Protein AF-A0AAV4ATX6-F1 (afdb_monomer)

Solvent-accessible surface area (backbone atoms only — not comparable to full-atom values): 8445 Å² total; per-residue (Å²): 123,66,66,60,59,53,50,31,58,72,69,68,45,74,73,79,63,48,60,61,56,49,19,54,79,61,73,41,60,88,36,37,68,55,18,50,53,43,49,54,53,48,54,66,74,45,89,59,103,62,76,68,78,40,49,47,48,44,42,38,32,44,50,52,29,25,60,70,73,69,50,87,65,66,62,68,63,45,41,64,64,28,80,54,58,67,72,60,50,53,51,50,34,60,59,54,47,54,54,57,61,53,64,82,47,80,87,77,75,98,78,79,81,73,79,79,58,64,72,58,60,57,54,55,54,57,60,57,57,69,77,73,70,88,82,87,80,135

Organism: NCBI:txid259542

Nearest PDB structures (foldseek):
  3m03-assembly1_A  TM=9.216E-01  e=5.267E-05  Homo sapiens
  4bbr-assembly1_M  TM=6.881E-01  e=3.389E-01  Saccharomyces cerevisiae
  7o4i-assembly1_M  TM=5.756E-01  e=4.198E-01  Saccharomyces cerevisiae S288C
  7o72-assembly1_M  TM=4.849E-01  e=2.737E-01  Saccharomyces cerevisiae S288C
  7zsa-assembly1_M  TM=5.620E-01  e=5.199E-01  Saccharomyces cerevisiae

Sequence (138 aa):
MESLKVISALLGVEDCTSLRELAVQFGCPKVVPHAADILQRYTRDQCCDIDFGSAMFLCAALFVAAKREKVKIDFTKLKERSGVKKMTFDRLIDELQKYVLHAATSEKKNSFSARKRKGLMETIDAQIQEATGILDNQ

Structure (mmCIF, N/CA/C/O backbone):
data_AF-A0AAV4ATX6-F1
#
_entry.id   AF-A0AAV4ATX6-F1
#
loop_
_atom_site.group_PDB
_atom_site.id
_atom_site.type_symbol
_atom_site.label_atom_id
_atom_site.label_alt_id
_atom_site.label_comp_id
_atom_site.label_asym_id
_atom_site.label_entity_id
_atom_site.label_seq_id
_atom_site.pdbx_PDB_ins_code
_atom_site.Cartn_x
_atom_site.Cartn_y
_atom_site.Cartn_z
_atom_site.occupancy
_atom_site.B_iso_or_equiv
_atom_site.auth_seq_id
_atom_site.auth_comp_id
_atom_site.auth_asym_id
_atom_site.auth_atom_id
_atom_site.pdbx_PDB_model_num
ATOM 1 N N . MET A 1 1 ? 1.400 -23.265 18.252 1.00 54.84 1 MET A N 1
ATOM 2 C CA . MET A 1 1 ? 1.364 -22.454 17.011 1.00 54.84 1 MET A CA 1
ATOM 3 C C . MET A 1 1 ? 1.908 -21.035 17.199 1.00 54.84 1 MET A C 1
ATOM 5 O O . MET A 1 1 ? 2.307 -20.444 16.208 1.00 54.84 1 MET A O 1
ATOM 9 N N . GLU A 1 2 ? 1.996 -20.491 18.420 1.00 62.72 2 GLU A N 1
ATOM 10 C CA . GLU A 1 2 ? 2.609 -19.166 18.660 1.00 62.72 2 GLU A CA 1
ATOM 11 C C . GLU A 1 2 ? 4.133 -19.135 18.474 1.00 62.72 2 GLU A C 1
ATOM 13 O O . GLU A 1 2 ? 4.676 -18.120 18.053 1.00 62.72 2 GLU A O 1
ATOM 18 N N . SER A 1 3 ? 4.824 -20.255 18.703 1.00 71.31 3 SER A N 1
ATOM 19 C CA . SER A 1 3 ? 6.283 -20.346 18.572 1.00 71.31 3 SER A CA 1
ATOM 20 C C . SER A 1 3 ? 6.796 -20.000 17.172 1.00 71.31 3 SER A C 1
ATOM 22 O O . SER A 1 3 ? 7.821 -19.341 17.053 1.00 71.31 3 SER A O 1
ATOM 24 N N . LEU A 1 4 ? 6.073 -20.375 16.112 1.00 70.31 4 LEU A N 1
ATOM 25 C CA . LEU A 1 4 ? 6.476 -20.066 14.736 1.00 70.31 4 LEU A CA 1
ATOM 26 C C . LEU A 1 4 ? 6.402 -18.567 14.427 1.00 70.31 4 LEU A C 1
ATOM 28 O O . LEU A 1 4 ? 7.297 -18.061 13.763 1.00 70.31 4 LEU A O 1
ATOM 32 N N . LYS A 1 5 ? 5.399 -17.858 14.966 1.00 66.06 5 LYS A N 1
ATOM 33 C CA . LYS A 1 5 ? 5.268 -16.398 14.817 1.00 66.06 5 LYS A CA 1
ATOM 34 C C . LYS A 1 5 ? 6.370 -15.640 15.555 1.00 66.06 5 LYS A C 1
ATOM 36 O O . LYS A 1 5 ? 6.850 -14.614 15.092 1.00 66.06 5 LYS A O 1
ATOM 41 N N . VAL A 1 6 ? 6.781 -16.143 16.720 1.00 75.19 6 VAL A N 1
ATOM 42 C CA . VAL A 1 6 ? 7.906 -15.560 17.469 1.00 75.19 6 VAL A CA 1
ATOM 43 C C . VAL A 1 6 ? 9.217 -15.769 16.708 1.00 75.19 6 VAL A C 1
ATOM 45 O O . VAL A 1 6 ? 10.034 -14.856 16.636 1.00 75.19 6 VAL A O 1
ATOM 48 N N . ILE A 1 7 ? 9.406 -16.945 16.102 1.00 75.88 7 ILE A N 1
ATOM 49 C CA . ILE A 1 7 ? 10.602 -17.269 15.314 1.00 75.88 7 ILE A CA 1
ATOM 50 C C . ILE A 1 7 ? 10.652 -16.455 14.012 1.00 75.88 7 ILE A C 1
ATOM 52 O O . ILE A 1 7 ? 11.714 -15.933 13.684 1.00 75.88 7 ILE A O 1
ATOM 56 N N . SER A 1 8 ? 9.538 -16.288 13.291 1.00 65.75 8 SER A N 1
ATOM 57 C CA . SER A 1 8 ? 9.496 -15.457 12.077 1.00 65.75 8 SER A CA 1
ATOM 58 C C . SER A 1 8 ? 9.770 -13.984 12.380 1.00 65.75 8 SER A C 1
ATOM 60 O O . SER A 1 8 ? 10.607 -13.372 11.716 1.00 65.75 8 SER A O 1
ATOM 62 N N . ALA A 1 9 ? 9.174 -13.450 13.453 1.00 62.91 9 ALA A N 1
ATOM 63 C CA . ALA A 1 9 ? 9.453 -12.099 13.933 1.00 62.91 9 ALA A CA 1
ATOM 64 C C . ALA A 1 9 ? 10.928 -11.909 14.329 1.00 62.91 9 ALA A C 1
ATOM 66 O O . ALA A 1 9 ? 11.524 -10.887 13.993 1.00 62.91 9 ALA A O 1
ATOM 67 N N . LEU A 1 10 ? 11.538 -12.894 15.001 1.00 72.62 10 LEU A N 1
ATOM 68 C CA . LEU A 1 10 ? 12.955 -12.855 15.380 1.00 72.62 10 LEU A CA 1
ATOM 69 C C . LEU A 1 10 ? 13.886 -12.901 14.159 1.00 72.62 10 LEU A C 1
ATOM 71 O O . LEU A 1 10 ? 14.936 -12.264 14.157 1.00 72.62 10 LEU A O 1
ATOM 75 N N . LEU A 1 11 ? 13.493 -13.640 13.122 1.00 72.12 11 LEU A N 1
ATOM 76 C CA . LEU A 1 11 ? 14.238 -13.766 11.869 1.00 72.12 11 LEU A CA 1
ATOM 77 C C . LEU A 1 11 ? 14.016 -12.584 10.911 1.00 72.12 11 LEU A C 1
ATOM 79 O O . LEU A 1 11 ? 14.599 -12.572 9.829 1.00 72.12 11 LEU A O 1
ATOM 83 N N . GLY A 1 12 ? 13.180 -11.603 11.273 1.00 59.41 12 GLY A N 1
ATOM 84 C CA . GLY A 1 12 ? 12.818 -10.491 10.388 1.00 59.41 12 GLY A CA 1
ATOM 85 C C . GLY A 1 12 ? 12.054 -10.940 9.138 1.00 59.41 12 GLY A C 1
ATOM 86 O O . GLY A 1 12 ? 11.937 -10.178 8.180 1.00 59.41 12 GLY A O 1
ATOM 87 N N . VAL A 1 13 ? 11.541 -12.174 9.139 1.00 61.00 13 VAL A N 1
ATOM 88 C CA . VAL A 1 13 ? 10.625 -12.667 8.117 1.00 61.00 13 VAL A CA 1
ATOM 89 C C . VAL A 1 13 ? 9.287 -12.045 8.468 1.00 61.00 13 VAL A C 1
ATOM 91 O O . VAL A 1 13 ? 8.581 -12.529 9.351 1.00 61.00 13 VAL A O 1
ATOM 94 N N . GLU A 1 14 ? 8.976 -10.910 7.844 1.00 60.91 14 GLU A N 1
ATOM 95 C CA . GLU A 1 14 ? 7.644 -10.328 7.931 1.00 60.91 14 GLU A CA 1
ATOM 96 C C . GLU A 1 14 ? 6.660 -11.414 7.492 1.00 60.91 14 GLU A C 1
ATOM 98 O O . GLU A 1 14 ? 6.611 -11.754 6.310 1.00 60.91 14 GLU A O 1
ATOM 103 N N . ASP A 1 15 ? 5.929 -12.008 8.449 1.00 59.72 15 ASP A N 1
ATOM 104 C CA . ASP A 1 15 ? 4.830 -12.925 8.154 1.00 59.72 15 ASP A CA 1
ATOM 105 C C . ASP A 1 15 ? 4.029 -12.273 7.029 1.00 59.72 15 ASP A C 1
ATOM 107 O O . ASP A 1 15 ? 3.585 -11.132 7.204 1.00 59.72 15 ASP A O 1
ATOM 111 N N . CYS A 1 16 ? 3.911 -12.943 5.877 1.00 54.81 16 CYS A N 1
ATOM 112 C CA . CYS A 1 16 ? 3.177 -12.447 4.718 1.00 54.81 16 CYS A CA 1
ATOM 113 C C . CYS A 1 16 ? 1.698 -12.316 5.099 1.00 54.81 16 CYS A C 1
ATOM 115 O O . CYS A 1 16 ? 0.872 -13.175 4.804 1.00 54.81 16 CYS A O 1
ATOM 117 N N . THR A 1 17 ? 1.374 -11.262 5.842 1.00 66.25 17 THR A N 1
ATOM 118 C CA . THR A 1 17 ? 0.045 -11.012 6.362 1.00 66.25 17 THR A CA 1
ATOM 119 C C . THR A 1 17 ? -0.810 -10.634 5.183 1.00 66.25 17 THR A C 1
ATOM 121 O O . THR A 1 17 ? -0.550 -9.638 4.507 1.00 66.25 17 THR A O 1
ATOM 124 N N . SER A 1 18 ? -1.829 -11.444 4.936 1.00 77.19 18 SER A N 1
ATOM 125 C CA . SER A 1 18 ? -2.777 -11.194 3.863 1.00 77.19 18 SER A CA 1
ATOM 126 C C . SER A 1 18 ? -3.396 -9.801 4.025 1.00 77.19 18 SER A C 1
ATOM 128 O O . SER A 1 18 ? -3.563 -9.293 5.139 1.00 77.19 18 SER A O 1
ATOM 130 N N . LEU A 1 19 ? -3.796 -9.176 2.914 1.00 82.88 19 LEU A N 1
ATOM 131 C CA . LEU A 1 19 ? -4.454 -7.860 2.916 1.00 82.88 19 LEU A CA 1
ATOM 132 C C . LEU A 1 19 ? -5.620 -7.786 3.925 1.00 82.88 19 LEU A C 1
ATOM 134 O O . LEU A 1 19 ? -5.858 -6.752 4.548 1.00 82.88 19 LEU A O 1
ATOM 138 N N . ARG A 1 20 ? -6.320 -8.912 4.119 1.00 84.25 20 ARG A N 1
ATOM 139 C CA . ARG A 1 20 ? -7.400 -9.075 5.096 1.00 84.25 20 ARG A CA 1
ATOM 140 C C . ARG A 1 20 ? -6.898 -9.027 6.540 1.00 84.25 20 ARG A C 1
ATOM 142 O O . ARG A 1 20 ? -7.506 -8.341 7.353 1.00 84.25 20 ARG A O 1
ATOM 149 N N . GLU A 1 21 ? -5.818 -9.727 6.869 1.00 82.69 21 GLU A N 1
ATOM 150 C CA . GLU A 1 21 ? -5.246 -9.725 8.223 1.00 82.69 21 GLU A CA 1
ATOM 151 C C . GLU A 1 21 ? -4.673 -8.361 8.602 1.00 82.69 21 GLU A C 1
ATOM 153 O O . GLU A 1 21 ? -4.878 -7.909 9.728 1.00 82.69 21 GLU A O 1
ATOM 158 N N . LEU A 1 22 ? -4.012 -7.678 7.662 1.00 80.56 22 LEU A N 1
ATOM 159 C CA . LEU A 1 22 ? -3.584 -6.287 7.840 1.00 80.56 22 LEU A CA 1
ATOM 160 C C . LEU A 1 22 ? -4.796 -5.397 8.119 1.00 80.56 22 LEU A C 1
ATOM 162 O O . LEU A 1 22 ? -4.833 -4.676 9.113 1.00 80.56 22 LEU A O 1
ATOM 166 N N . ALA A 1 23 ? -5.839 -5.495 7.301 1.00 83.69 23 ALA A N 1
ATOM 167 C CA . ALA A 1 23 ? -7.039 -4.701 7.504 1.00 83.69 23 ALA A CA 1
ATOM 168 C C . ALA A 1 23 ? -7.731 -4.972 8.849 1.00 83.69 23 ALA A C 1
ATOM 170 O O . ALA A 1 23 ? -8.257 -4.037 9.441 1.00 83.69 23 ALA A O 1
ATOM 171 N N . VAL A 1 24 ? -7.710 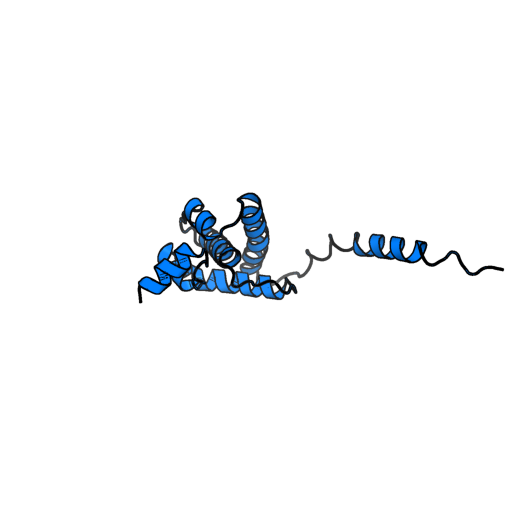-6.201 9.368 1.00 84.81 24 VAL A N 1
ATOM 172 C CA . VAL A 1 24 ? -8.225 -6.504 10.715 1.00 84.81 24 VAL A CA 1
ATOM 173 C C . VAL A 1 24 ? -7.354 -5.860 11.799 1.00 84.81 24 VAL A C 1
ATOM 175 O O . VAL A 1 24 ? -7.899 -5.215 12.691 1.00 84.81 24 VAL A O 1
ATOM 178 N N . GLN A 1 25 ? -6.023 -5.949 11.694 1.00 81.69 25 GLN A N 1
ATOM 179 C CA . GLN A 1 25 ? -5.088 -5.321 12.644 1.00 81.69 25 GLN A CA 1
ATOM 180 C C . GLN A 1 25 ? -5.226 -3.793 12.692 1.00 81.69 25 GLN A C 1
ATOM 182 O O . GLN A 1 25 ? -5.124 -3.194 13.760 1.00 81.69 25 GLN A O 1
ATOM 187 N N . PHE A 1 26 ? -5.497 -3.166 11.546 1.00 80.50 26 PHE A N 1
ATOM 188 C CA . PHE A 1 26 ? -5.701 -1.720 11.432 1.00 80.50 26 PHE A CA 1
ATOM 189 C C . PHE A 1 26 ? -7.174 -1.291 11.578 1.00 80.50 26 PHE A C 1
ATOM 191 O O . PHE A 1 26 ? -7.480 -0.110 11.428 1.00 80.50 26 PHE A O 1
ATOM 198 N N . GLY A 1 27 ? -8.106 -2.213 11.851 1.00 79.75 27 GLY A N 1
ATOM 199 C CA . GLY A 1 27 ? -9.530 -1.897 12.044 1.00 79.75 27 GLY A CA 1
ATOM 200 C C . GLY A 1 27 ? -10.278 -1.446 10.779 1.00 79.75 27 GLY A C 1
ATOM 201 O O . GLY A 1 27 ? -11.320 -0.800 10.870 1.00 79.75 27 GLY A O 1
ATOM 202 N N . CYS A 1 28 ? -9.770 -1.782 9.591 1.00 82.25 28 CYS A N 1
ATOM 203 C CA . CYS A 1 28 ? -10.252 -1.332 8.282 1.00 82.25 28 CYS A CA 1
ATOM 204 C C . CYS A 1 28 ? -10.702 -2.470 7.329 1.00 82.25 28 CYS A C 1
ATOM 206 O O . CYS A 1 28 ? -10.386 -2.416 6.137 1.00 82.25 28 CYS A O 1
ATOM 208 N N . PRO A 1 29 ? -11.460 -3.501 7.761 1.00 82.94 29 PRO A N 1
ATOM 209 C CA . PRO A 1 29 ? -11.790 -4.650 6.904 1.00 82.94 29 PRO A CA 1
ATOM 210 C C . PRO A 1 29 ? -12.668 -4.286 5.696 1.00 82.94 29 PRO A C 1
ATOM 212 O O . PRO A 1 29 ? -12.612 -4.953 4.666 1.00 82.94 29 PRO A O 1
ATOM 215 N N . LYS A 1 30 ? -13.448 -3.201 5.793 1.00 82.25 30 LYS A N 1
ATOM 216 C CA . LYS A 1 30 ? -14.323 -2.706 4.715 1.00 82.25 30 LYS A CA 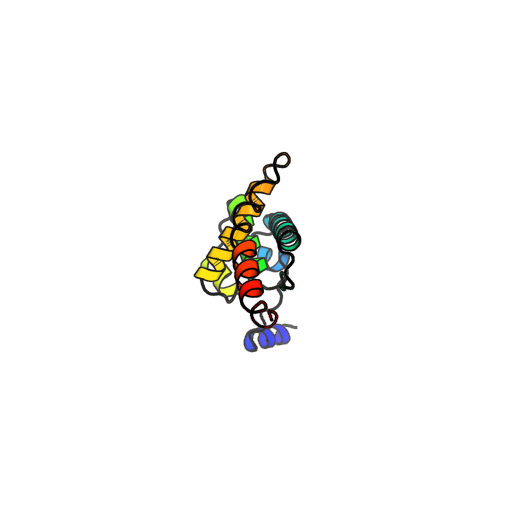1
ATOM 217 C C . LYS A 1 30 ? -13.551 -2.250 3.475 1.00 82.25 30 LYS A C 1
ATOM 219 O O . LYS A 1 30 ? -14.103 -2.217 2.385 1.00 82.25 30 LYS A O 1
ATOM 224 N N . VAL A 1 31 ? -12.274 -1.916 3.647 1.00 85.56 31 VAL A N 1
ATOM 225 C CA . VAL A 1 31 ? -11.448 -1.271 2.624 1.00 85.56 31 VAL A CA 1
ATOM 226 C C . VAL A 1 31 ? -10.605 -2.279 1.824 1.00 85.56 31 VAL A C 1
ATOM 228 O O . VAL A 1 31 ? -10.049 -1.946 0.780 1.00 85.56 31 VAL A O 1
ATOM 231 N N . VAL A 1 32 ? -10.560 -3.538 2.274 1.00 86.62 32 VAL A N 1
ATOM 232 C CA . VAL A 1 32 ? -9.876 -4.666 1.616 1.00 86.62 32 VAL A CA 1
ATOM 233 C C . VAL A 1 32 ? -10.238 -4.827 0.133 1.00 86.62 32 VAL A C 1
ATOM 235 O O . VAL A 1 32 ? -9.309 -4.916 -0.668 1.00 86.62 32 VAL A O 1
ATOM 238 N N . PRO A 1 33 ? -11.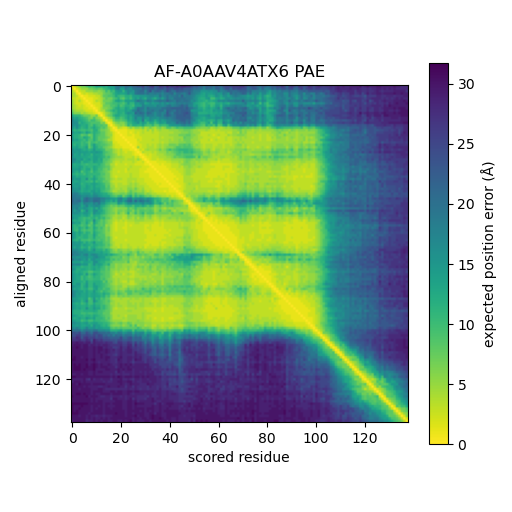525 -4.853 -0.284 1.00 84.94 33 PRO A N 1
ATOM 239 C CA . PRO A 1 33 ? -11.861 -5.029 -1.699 1.00 84.94 33 PRO A CA 1
ATOM 240 C C . PRO A 1 33 ? -11.352 -3.872 -2.568 1.00 84.94 33 PRO A C 1
ATOM 242 O O . PRO A 1 33 ? -10.896 -4.098 -3.685 1.00 84.94 33 PRO A O 1
ATOM 245 N N . HIS A 1 34 ? -11.358 -2.644 -2.042 1.00 85.75 34 HIS A N 1
ATOM 246 C CA . HIS A 1 34 ? -10.820 -1.483 -2.749 1.00 85.75 34 HIS A CA 1
ATOM 247 C C . HIS A 1 34 ? -9.299 -1.550 -2.872 1.00 85.75 34 HIS A C 1
ATOM 249 O O . HIS A 1 34 ? -8.762 -1.305 -3.946 1.00 85.75 34 HIS A O 1
ATOM 255 N N . ALA A 1 35 ? -8.599 -1.931 -1.804 1.00 87.62 35 ALA A N 1
ATOM 256 C CA . ALA A 1 35 ? -7.152 -2.115 -1.848 1.00 87.62 35 ALA A CA 1
ATOM 257 C C . ALA A 1 35 ? -6.732 -3.231 -2.828 1.00 87.62 35 ALA A C 1
ATOM 259 O O . ALA A 1 35 ? -5.746 -3.064 -3.546 1.00 87.62 35 ALA A O 1
ATOM 260 N N . ALA A 1 36 ? -7.502 -4.321 -2.920 1.00 87.38 36 ALA A N 1
ATOM 261 C CA . ALA A 1 36 ? -7.258 -5.404 -3.874 1.00 87.38 36 ALA A CA 1
ATOM 262 C C . ALA A 1 36 ? -7.437 -4.958 -5.337 1.00 87.38 36 ALA A C 1
ATOM 264 O O . ALA A 1 36 ? -6.581 -5.259 -6.166 1.00 87.38 36 ALA A O 1
ATOM 265 N N . ASP A 1 37 ? -8.493 -4.196 -5.650 1.00 87.75 37 ASP A N 1
ATOM 266 C CA . ASP A 1 37 ? -8.712 -3.642 -6.999 1.00 87.75 37 ASP A CA 1
ATOM 267 C C . ASP A 1 37 ? -7.572 -2.694 -7.417 1.00 87.75 37 ASP A C 1
ATOM 269 O O . ASP A 1 37 ? -7.079 -2.770 -8.544 1.00 87.75 37 ASP A O 1
ATOM 273 N N . ILE A 1 38 ? -7.089 -1.851 -6.498 1.00 87.12 38 ILE A N 1
ATOM 274 C CA . ILE A 1 38 ? -5.962 -0.941 -6.759 1.00 87.12 38 ILE A CA 1
ATOM 275 C C . ILE A 1 38 ? -4.689 -1.732 -7.077 1.00 87.12 38 ILE A C 1
ATOM 277 O O . ILE A 1 38 ? -4.020 -1.426 -8.065 1.00 87.12 38 ILE A O 1
ATOM 281 N N . LEU A 1 39 ? -4.364 -2.748 -6.270 1.00 86.06 39 LEU A N 1
ATOM 282 C CA . LEU A 1 39 ? -3.197 -3.604 -6.500 1.00 86.06 39 LEU A CA 1
ATOM 283 C C . LEU A 1 39 ? -3.310 -4.368 -7.814 1.00 86.06 39 LEU A C 1
ATOM 285 O O . LEU A 1 39 ? -2.359 -4.385 -8.582 1.00 86.06 39 LEU A O 1
ATOM 289 N N . GLN A 1 40 ? -4.479 -4.926 -8.124 1.00 85.56 40 GLN A N 1
ATOM 290 C CA . GLN A 1 40 ? -4.695 -5.651 -9.374 1.00 85.56 40 GLN A CA 1
ATOM 291 C C . GLN A 1 40 ? -4.462 -4.757 -10.600 1.00 85.56 40 GLN A C 1
ATOM 293 O O . GLN A 1 40 ? -3.817 -5.175 -11.563 1.00 85.56 40 GLN A O 1
ATOM 298 N N . ARG A 1 41 ? -4.959 -3.513 -10.577 1.00 84.88 41 ARG A N 1
ATOM 299 C CA . ARG A 1 41 ? -4.709 -2.539 -11.654 1.00 84.88 41 ARG A CA 1
ATOM 300 C C . ARG A 1 41 ? -3.240 -2.149 -11.727 1.00 84.88 41 ARG A C 1
ATOM 302 O O . ARG A 1 41 ? -2.703 -2.052 -12.824 1.00 84.88 41 ARG A O 1
ATOM 309 N N . TYR A 1 42 ? -2.604 -1.958 -10.575 1.00 85.00 42 TYR A N 1
ATOM 310 C CA . TYR A 1 42 ? -1.188 -1.633 -10.495 1.00 85.00 42 TYR A CA 1
ATOM 311 C C . TYR A 1 42 ? -0.318 -2.752 -11.076 1.00 85.00 42 TYR A C 1
ATOM 313 O O . TYR A 1 42 ? 0.514 -2.469 -11.925 1.00 85.00 42 TYR A O 1
ATOM 321 N N . THR A 1 43 ? -0.556 -4.013 -10.707 1.00 83.00 43 THR A N 1
ATOM 322 C CA . THR A 1 43 ? 0.146 -5.191 -11.245 1.00 83.00 43 THR A CA 1
ATOM 323 C C . THR A 1 43 ? -0.102 -5.386 -12.739 1.00 83.00 43 THR A C 1
ATOM 325 O O . THR A 1 43 ? 0.788 -5.821 -13.459 1.00 83.00 43 THR A O 1
ATOM 328 N N . ARG A 1 44 ? -1.295 -5.047 -13.240 1.00 81.31 44 ARG A N 1
ATOM 329 C CA . ARG A 1 44 ? -1.586 -5.123 -14.678 1.00 81.31 44 ARG A CA 1
ATOM 330 C C . ARG A 1 44 ? -0.829 -4.065 -15.485 1.00 81.31 44 ARG A C 1
ATOM 332 O O . ARG A 1 44 ? -0.376 -4.358 -16.587 1.00 81.31 44 ARG A O 1
ATOM 339 N N . ASP A 1 45 ? -0.719 -2.848 -14.960 1.00 80.06 45 ASP A N 1
ATOM 340 C CA . ASP A 1 45 ? -0.045 -1.740 -15.645 1.00 80.06 45 ASP A CA 1
ATOM 341 C C . ASP A 1 45 ? 1.485 -1.787 -15.454 1.00 80.06 45 ASP A C 1
ATOM 343 O O . ASP A 1 45 ? 2.242 -1.377 -16.338 1.00 80.06 45 ASP A O 1
ATOM 347 N N . GLN A 1 46 ? 1.953 -2.316 -14.321 1.00 74.50 46 GLN A N 1
ATOM 348 C CA . GLN A 1 46 ? 3.359 -2.589 -14.031 1.00 74.50 46 GLN A CA 1
ATOM 349 C C . GLN A 1 46 ? 3.709 -3.997 -14.513 1.00 74.50 46 GLN A C 1
ATOM 351 O O . GLN A 1 46 ? 3.638 -4.964 -13.762 1.00 74.50 46 GLN A O 1
ATOM 356 N N . CYS A 1 47 ? 4.126 -4.109 -15.772 1.00 59.44 47 CYS A N 1
ATOM 357 C CA . CYS A 1 47 ? 4.644 -5.351 -16.346 1.00 59.44 47 CYS A CA 1
ATOM 358 C C . CYS A 1 47 ? 6.080 -5.628 -15.846 1.00 59.44 47 CYS A C 1
ATOM 360 O O . CYS A 1 47 ? 7.025 -5.677 -16.631 1.00 59.44 47 CYS A O 1
ATOM 362 N N . CYS A 1 48 ? 6.250 -5.717 -14.527 1.00 65.81 48 CYS A N 1
ATOM 363 C CA . CYS A 1 48 ? 7.526 -5.895 -13.843 1.00 65.81 48 CYS A CA 1
ATOM 364 C C . CYS A 1 48 ? 7.474 -7.184 -13.018 1.00 65.81 48 CYS A C 1
ATOM 366 O O . CYS A 1 48 ? 6.476 -7.435 -12.345 1.00 65.81 48 CYS A O 1
ATOM 368 N N . ASP A 1 49 ? 8.559 -7.959 -13.030 1.00 66.62 49 ASP A N 1
ATOM 369 C CA . ASP A 1 49 ? 8.723 -9.181 -12.229 1.00 66.62 49 ASP A CA 1
ATOM 370 C C . ASP A 1 49 ? 9.046 -8.818 -10.765 1.00 66.62 49 ASP A C 1
ATOM 372 O O . ASP A 1 49 ? 10.145 -9.026 -10.254 1.00 66.62 49 ASP A O 1
ATOM 376 N N . ILE A 1 50 ? 8.114 -8.107 -10.129 1.00 76.94 50 ILE A N 1
ATOM 377 C CA . ILE A 1 50 ? 8.205 -7.643 -8.745 1.00 76.94 50 ILE A CA 1
ATOM 378 C C . ILE A 1 50 ? 7.155 -8.391 -7.935 1.00 76.94 50 ILE A C 1
ATOM 380 O O . ILE A 1 50 ? 6.004 -8.515 -8.351 1.00 76.94 50 ILE A O 1
ATOM 384 N N . ASP A 1 51 ? 7.532 -8.835 -6.738 1.00 76.12 51 ASP A N 1
ATOM 385 C CA . ASP A 1 51 ? 6.587 -9.442 -5.812 1.00 76.12 51 ASP A CA 1
ATOM 386 C C . ASP A 1 51 ? 5.671 -8.378 -5.176 1.00 76.12 51 ASP A C 1
ATOM 388 O O . ASP A 1 51 ? 6.001 -7.728 -4.177 1.00 76.12 51 ASP A O 1
ATOM 392 N N . PHE A 1 52 ? 4.486 -8.203 -5.769 1.00 75.88 52 PHE A N 1
ATOM 393 C CA . PHE A 1 52 ? 3.421 -7.335 -5.254 1.00 75.88 52 PHE A CA 1
ATOM 394 C C . PHE A 1 52 ? 2.749 -7.886 -3.982 1.00 75.88 52 PHE A C 1
ATOM 396 O O . PHE A 1 52 ? 1.920 -7.196 -3.384 1.00 75.88 52 PHE A O 1
ATOM 403 N N . GLY A 1 53 ? 3.090 -9.108 -3.557 1.00 71.12 53 GLY A N 1
ATOM 404 C CA . GLY A 1 53 ? 2.655 -9.715 -2.298 1.00 71.12 53 GLY A CA 1
ATOM 405 C C . GLY A 1 53 ? 3.440 -9.238 -1.074 1.00 71.12 53 GLY A C 1
ATOM 406 O O . GLY A 1 53 ? 3.043 -9.533 0.053 1.00 71.12 53 GLY A O 1
ATOM 407 N N . SER A 1 54 ? 4.520 -8.473 -1.267 1.00 82.12 54 SER A N 1
ATOM 408 C CA . SER A 1 54 ? 5.307 -7.919 -0.164 1.00 82.12 54 SER A CA 1
ATOM 409 C C . SER A 1 54 ? 4.491 -6.950 0.707 1.00 82.12 54 SER A C 1
ATOM 411 O O . SER A 1 54 ? 3.655 -6.177 0.217 1.00 82.12 54 SER A O 1
ATOM 413 N N . ALA A 1 55 ? 4.779 -6.941 2.014 1.00 81.50 55 ALA A N 1
ATOM 414 C CA . ALA A 1 55 ? 4.129 -6.083 3.005 1.00 81.50 55 ALA A CA 1
ATOM 415 C C . ALA A 1 55 ? 4.156 -4.595 2.611 1.00 81.50 55 ALA A C 1
ATOM 417 O O . ALA A 1 55 ? 3.213 -3.861 2.911 1.00 81.50 55 ALA A O 1
ATOM 418 N N . MET A 1 56 ? 5.168 -4.154 1.854 1.00 85.06 56 MET A N 1
ATOM 419 C CA . MET A 1 56 ? 5.246 -2.784 1.340 1.00 85.06 56 MET A CA 1
ATOM 420 C C . MET A 1 56 ? 4.059 -2.400 0.441 1.00 85.06 56 MET A C 1
ATOM 422 O O . MET A 1 56 ? 3.487 -1.319 0.609 1.00 85.06 56 MET A O 1
ATOM 426 N N . PHE A 1 57 ? 3.656 -3.281 -0.480 1.00 87.19 57 PHE A N 1
ATOM 427 C CA . PHE A 1 57 ? 2.577 -3.023 -1.436 1.00 87.19 57 PHE A CA 1
ATOM 428 C C . PHE A 1 57 ? 1.217 -3.140 -0.759 1.00 87.19 57 PHE A C 1
ATOM 430 O O . PHE A 1 57 ? 0.347 -2.291 -0.965 1.00 87.19 57 PHE A O 1
ATOM 437 N N . LEU A 1 58 ? 1.062 -4.138 0.111 1.00 87.56 58 LEU A N 1
ATOM 438 C CA . LEU A 1 58 ? -0.157 -4.356 0.883 1.00 87.56 58 LEU A CA 1
ATOM 439 C C . LEU A 1 58 ? -0.456 -3.174 1.815 1.00 87.56 58 LEU A C 1
ATOM 441 O O . LEU A 1 58 ? -1.571 -2.646 1.802 1.00 87.56 58 LEU A O 1
ATOM 445 N N . CYS A 1 59 ? 0.542 -2.707 2.572 1.00 88.12 59 CYS A N 1
ATOM 446 C CA . CYS A 1 59 ? 0.418 -1.543 3.448 1.00 88.12 59 CYS A CA 1
ATOM 447 C C . CYS A 1 59 ? 0.085 -0.273 2.653 1.00 88.12 59 CYS A C 1
ATOM 449 O O . CYS A 1 59 ? -0.860 0.440 2.998 1.00 88.12 59 CYS A O 1
ATOM 451 N N . ALA A 1 60 ? 0.811 0.000 1.564 1.00 89.50 60 ALA A N 1
ATOM 452 C CA . ALA A 1 60 ? 0.573 1.190 0.750 1.00 89.50 60 ALA A CA 1
ATOM 453 C C . ALA A 1 60 ? -0.831 1.188 0.123 1.00 89.50 60 ALA A C 1
ATOM 455 O O . ALA A 1 60 ? -1.550 2.184 0.223 1.00 89.50 60 ALA A O 1
ATOM 456 N N . ALA A 1 61 ? -1.266 0.066 -0.454 1.00 89.06 61 ALA A N 1
ATOM 457 C CA . ALA A 1 61 ? -2.598 -0.060 -1.038 1.00 89.06 61 ALA A CA 1
ATOM 458 C C . ALA A 1 61 ? -3.709 0.119 0.002 1.00 89.06 61 ALA A C 1
ATOM 460 O O . ALA A 1 61 ? -4.679 0.837 -0.252 1.00 89.06 61 ALA A O 1
ATOM 461 N N . LEU A 1 62 ? -3.546 -0.469 1.192 1.00 88.00 62 LEU A N 1
ATOM 462 C CA . LEU A 1 62 ? -4.494 -0.310 2.293 1.00 88.00 62 LEU A CA 1
ATOM 463 C C . LEU A 1 62 ? -4.593 1.154 2.739 1.00 88.00 62 LEU A C 1
ATOM 465 O O . LEU A 1 62 ? -5.696 1.654 2.947 1.00 88.00 62 LEU A O 1
ATOM 469 N N . PHE A 1 63 ? -3.466 1.865 2.824 1.00 88.44 63 PHE A N 1
ATOM 470 C CA . PHE A 1 63 ? -3.450 3.288 3.160 1.00 88.44 63 PHE A CA 1
ATOM 471 C C . PHE A 1 63 ? -4.178 4.142 2.124 1.00 88.44 63 PHE A C 1
ATOM 473 O O . PHE A 1 63 ? -5.013 4.977 2.478 1.00 88.44 63 PHE A O 1
ATOM 480 N N . VAL A 1 64 ? -3.891 3.928 0.838 1.00 88.88 64 VAL A N 1
ATOM 481 C CA . VAL A 1 64 ? -4.517 4.710 -0.236 1.00 88.88 64 VAL A CA 1
ATOM 482 C C . VAL A 1 64 ? -6.025 4.446 -0.284 1.00 88.88 64 VAL A C 1
ATOM 484 O O . VAL A 1 64 ? -6.818 5.379 -0.447 1.00 88.88 64 VAL A O 1
ATOM 487 N N . ALA A 1 65 ? -6.438 3.196 -0.087 1.00 88.62 65 ALA A N 1
ATOM 488 C CA . ALA A 1 65 ? -7.844 2.834 -0.023 1.00 88.62 65 ALA A CA 1
ATOM 489 C C . ALA A 1 65 ? -8.521 3.426 1.230 1.00 88.62 65 ALA A C 1
ATOM 491 O O . ALA A 1 65 ? -9.623 3.963 1.146 1.00 88.62 65 ALA A O 1
ATOM 492 N N . ALA A 1 66 ? -7.857 3.428 2.387 1.00 86.38 66 ALA A N 1
ATOM 493 C CA . ALA A 1 66 ? -8.414 4.002 3.614 1.00 86.38 66 ALA A CA 1
ATOM 494 C C . ALA A 1 66 ? -8.576 5.521 3.529 1.00 86.38 66 ALA A C 1
ATOM 496 O O . ALA A 1 66 ? -9.549 6.078 4.039 1.00 86.38 66 ALA A O 1
ATOM 497 N N . LYS A 1 67 ? -7.671 6.186 2.804 1.00 85.19 67 LYS A N 1
ATOM 498 C CA . LYS A 1 67 ? -7.764 7.614 2.487 1.00 85.19 67 LYS A CA 1
ATOM 499 C C . LYS A 1 67 ? -9.004 7.942 1.644 1.00 85.19 67 LYS A C 1
ATOM 501 O O . LYS A 1 67 ? -9.562 9.023 1.816 1.00 85.19 67 LYS A O 1
ATOM 506 N N . ARG A 1 68 ? -9.468 7.028 0.776 1.00 81.00 68 ARG A N 1
ATOM 507 C CA . ARG A 1 68 ? -10.749 7.170 0.044 1.00 81.00 68 ARG A CA 1
ATOM 508 C C . ARG A 1 68 ? -11.939 7.091 0.980 1.00 81.00 68 ARG A C 1
ATOM 510 O O . ARG A 1 68 ? -12.796 7.966 0.952 1.00 81.00 68 ARG A O 1
ATOM 517 N N . GLU A 1 69 ? -11.941 6.062 1.816 1.00 78.25 69 GLU A N 1
ATOM 518 C CA . GLU A 1 69 ? -13.056 5.732 2.703 1.00 78.25 69 GLU A CA 1
ATOM 519 C C . GLU A 1 69 ? -13.065 6.599 3.981 1.00 78.25 69 GLU A C 1
ATOM 521 O O . GLU A 1 69 ? -13.870 6.392 4.884 1.00 78.25 69 GLU A O 1
ATOM 526 N N . LYS A 1 70 ? -12.164 7.596 4.061 1.00 77.25 70 LYS A N 1
ATOM 527 C CA . LYS A 1 70 ? -11.959 8.508 5.202 1.00 77.25 70 LYS A CA 1
ATOM 528 C C . LYS A 1 70 ? -11.730 7.776 6.529 1.00 77.25 70 LYS A C 1
ATOM 530 O O . LYS A 1 70 ? -12.049 8.301 7.598 1.00 77.25 70 LYS A O 1
ATOM 535 N N . VAL A 1 71 ? -11.149 6.581 6.479 1.00 81.50 71 VAL A N 1
ATOM 536 C CA . VAL A 1 71 ? -10.821 5.822 7.683 1.00 81.50 71 VAL A CA 1
ATOM 537 C C . VAL A 1 71 ? -9.475 6.299 8.218 1.00 81.50 71 VAL A C 1
ATOM 539 O O . VAL A 1 71 ? -8.494 6.404 7.480 1.00 81.50 71 VAL A O 1
ATOM 542 N N . LYS A 1 72 ? -9.423 6.611 9.516 1.00 78.75 72 LYS A N 1
ATOM 543 C CA . LYS A 1 72 ? -8.171 6.968 10.187 1.00 78.75 72 LYS A CA 1
ATOM 544 C C . LYS A 1 72 ? -7.324 5.713 10.370 1.00 78.75 72 LYS A C 1
ATOM 546 O O . LYS A 1 72 ? -7.681 4.842 11.153 1.00 78.75 72 LYS A O 1
ATOM 551 N N . ILE A 1 73 ? -6.196 5.662 9.670 1.00 82.69 73 ILE A N 1
ATOM 552 C CA . ILE A 1 73 ? -5.148 4.659 9.865 1.00 82.69 73 ILE A CA 1
ATOM 553 C C . ILE A 1 73 ? -3.905 5.348 10.427 1.00 82.69 73 ILE A C 1
ATOM 555 O O . ILE A 1 73 ? -3.504 6.410 9.946 1.00 82.69 73 ILE A O 1
ATOM 559 N N . ASP A 1 74 ? -3.276 4.721 11.422 1.00 84.56 74 ASP A N 1
ATOM 560 C CA . ASP A 1 74 ? -1.985 5.145 11.963 1.00 84.56 74 ASP A CA 1
ATOM 561 C C . ASP A 1 74 ? -0.870 4.935 10.926 1.00 84.56 74 ASP A C 1
ATOM 563 O O . ASP A 1 74 ? -0.304 3.846 10.800 1.00 84.56 74 ASP A O 1
ATOM 567 N N . PHE A 1 75 ? -0.522 5.999 10.198 1.00 82.50 75 PHE A N 1
ATOM 568 C CA . PHE A 1 75 ? 0.532 5.972 9.178 1.00 82.50 75 PHE A CA 1
ATOM 569 C C . PHE A 1 75 ? 1.891 5.511 9.728 1.00 82.50 75 PHE A C 1
ATOM 571 O O . PHE A 1 75 ? 2.622 4.801 9.043 1.00 82.50 75 PHE A O 1
ATOM 578 N N . THR A 1 76 ? 2.223 5.869 10.974 1.00 83.12 76 THR A N 1
ATOM 579 C CA . THR A 1 76 ? 3.483 5.475 11.625 1.00 83.12 76 THR A CA 1
ATOM 580 C C . THR A 1 76 ? 3.593 3.957 11.765 1.00 83.12 76 THR A C 1
ATOM 582 O O . THR A 1 76 ? 4.558 3.378 11.274 1.00 83.12 76 THR A O 1
ATOM 585 N N . LYS A 1 77 ? 2.560 3.308 12.320 1.00 83.00 77 LYS A N 1
ATOM 586 C CA . LYS A 1 77 ? 2.518 1.848 12.508 1.00 83.00 77 LYS A CA 1
ATOM 587 C C . LYS A 1 77 ? 2.517 1.102 11.178 1.00 83.00 77 LYS A C 1
ATOM 589 O O . LYS A 1 77 ? 3.166 0.073 11.026 1.00 83.00 77 LYS A O 1
ATOM 594 N N . LEU A 1 78 ? 1.784 1.632 10.204 1.00 83.06 78 LEU A N 1
ATOM 595 C CA . LEU A 1 78 ? 1.694 1.046 8.873 1.00 83.06 78 LEU A CA 1
ATOM 596 C C . LEU A 1 78 ? 3.035 1.129 8.124 1.00 83.06 78 LEU A C 1
ATOM 598 O O . LEU A 1 78 ? 3.430 0.179 7.454 1.00 83.06 78 LEU A O 1
ATOM 602 N N . LYS A 1 79 ? 3.772 2.232 8.291 1.00 83.00 79 LYS A N 1
ATOM 603 C CA . LYS A 1 79 ? 5.127 2.381 7.756 1.00 83.00 79 LYS A CA 1
ATOM 604 C C . LYS A 1 79 ? 6.112 1.440 8.451 1.00 83.00 79 LYS A C 1
ATOM 606 O O . LYS A 1 79 ? 6.896 0.797 7.761 1.00 83.00 79 LYS A O 1
ATOM 611 N N . GLU A 1 80 ? 6.082 1.342 9.778 1.00 82.75 80 GLU A N 1
ATOM 612 C CA . GLU A 1 80 ? 6.924 0.385 10.516 1.00 82.75 80 GLU A CA 1
ATOM 613 C C . GLU A 1 80 ? 6.690 -1.048 10.028 1.00 82.75 80 GLU A C 1
ATOM 615 O O . GLU A 1 80 ? 7.648 -1.778 9.800 1.00 82.75 80 GLU A O 1
ATOM 620 N N . ARG A 1 81 ? 5.430 -1.400 9.743 1.00 79.62 81 ARG A N 1
ATOM 621 C CA . ARG A 1 81 ? 5.034 -2.702 9.187 1.00 79.62 81 ARG A CA 1
ATOM 622 C C . ARG A 1 81 ? 5.383 -2.912 7.710 1.00 79.62 81 ARG A C 1
ATOM 624 O O . ARG A 1 81 ? 5.173 -3.995 7.189 1.00 79.62 81 ARG A O 1
ATOM 631 N N . SER A 1 82 ? 5.816 -1.870 7.009 1.00 81.44 82 SER A N 1
ATOM 632 C CA . SER A 1 82 ? 6.227 -1.967 5.605 1.00 81.44 82 SER A CA 1
ATOM 633 C C . SER A 1 82 ? 7.735 -2.160 5.437 1.00 81.44 82 SER A C 1
ATOM 635 O O . SER A 1 82 ? 8.191 -2.314 4.309 1.00 81.44 82 SER A O 1
ATOM 637 N N . GLY A 1 83 ? 8.519 -2.033 6.516 1.00 79.31 83 GLY A N 1
ATOM 638 C CA . GLY A 1 83 ? 9.980 -2.174 6.501 1.00 79.31 83 GLY A CA 1
ATOM 639 C C . GLY A 1 83 ? 10.752 -1.130 5.673 1.00 79.31 83 GLY A C 1
ATOM 640 O O . GLY A 1 83 ? 11.982 -1.148 5.652 1.00 79.31 83 GLY A O 1
ATOM 641 N N . VAL A 1 84 ? 10.077 -0.195 4.991 1.00 83.50 84 VAL A N 1
ATOM 642 C CA . VAL A 1 84 ? 10.702 0.716 4.019 1.00 83.50 84 VAL A CA 1
ATOM 643 C C . VAL A 1 84 ? 10.909 2.144 4.538 1.00 83.50 84 VAL A C 1
ATOM 645 O O . VAL A 1 84 ? 10.214 2.667 5.415 1.00 83.50 84 VAL A O 1
ATOM 648 N N . LYS A 1 85 ? 11.890 2.836 3.941 1.00 85.38 85 LYS A N 1
ATOM 649 C CA . LYS A 1 85 ? 12.144 4.262 4.195 1.00 85.38 85 LYS A CA 1
ATOM 650 C C . LYS A 1 85 ? 10.916 5.098 3.824 1.00 85.38 85 LYS A C 1
ATOM 652 O O . LYS A 1 85 ? 10.263 4.846 2.815 1.00 85.38 85 LYS A O 1
ATOM 657 N N . LYS A 1 86 ? 10.678 6.173 4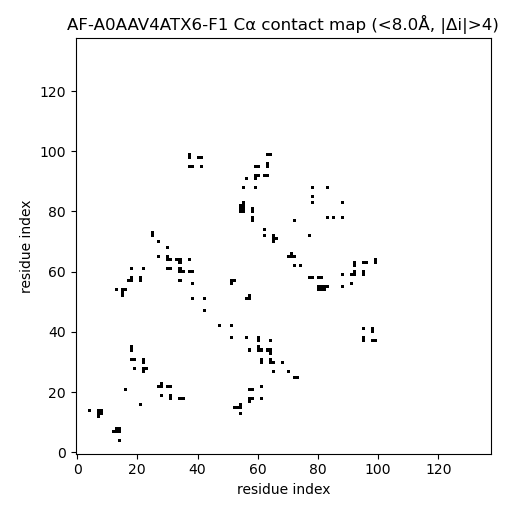.589 1.00 82.69 86 LYS A N 1
ATOM 658 C CA . LYS A 1 86 ? 9.534 7.089 4.397 1.00 82.69 86 LYS A CA 1
ATOM 659 C C . LYS A 1 86 ? 9.413 7.564 2.947 1.00 82.69 86 LYS A C 1
ATOM 661 O O . LYS A 1 86 ? 8.347 7.475 2.368 1.00 82.69 86 LYS A O 1
ATOM 666 N N . MET A 1 87 ? 10.525 8.002 2.357 1.00 86.06 87 MET A N 1
ATOM 667 C CA . MET A 1 87 ? 10.540 8.527 0.991 1.00 86.06 87 MET A CA 1
ATOM 668 C C . MET A 1 87 ? 10.105 7.487 -0.051 1.00 86.06 87 MET A C 1
ATOM 670 O O . MET A 1 87 ? 9.423 7.828 -1.010 1.00 86.06 87 MET A O 1
ATOM 674 N N . THR A 1 88 ? 10.494 6.223 0.126 1.00 86.94 88 THR A N 1
ATOM 675 C CA . THR A 1 88 ? 10.099 5.130 -0.772 1.00 86.94 88 THR A CA 1
ATOM 676 C C . THR A 1 88 ? 8.620 4.811 -0.609 1.00 86.94 88 THR A C 1
ATOM 678 O O . THR A 1 88 ? 7.916 4.646 -1.601 1.00 86.94 88 THR A O 1
ATOM 681 N N . PHE A 1 89 ? 8.146 4.780 0.637 1.00 87.25 89 PHE A N 1
ATOM 682 C CA . PHE A 1 89 ? 6.744 4.535 0.948 1.00 87.25 89 PHE A CA 1
ATOM 683 C C . PHE A 1 89 ? 5.828 5.643 0.409 1.00 87.25 89 PHE A C 1
ATOM 685 O O . PHE A 1 89 ? 4.839 5.348 -0.253 1.00 87.25 89 PHE A O 1
ATOM 692 N N . ASP A 1 90 ? 6.202 6.911 0.606 1.00 87.75 90 ASP A N 1
ATOM 693 C CA . ASP A 1 90 ? 5.464 8.075 0.101 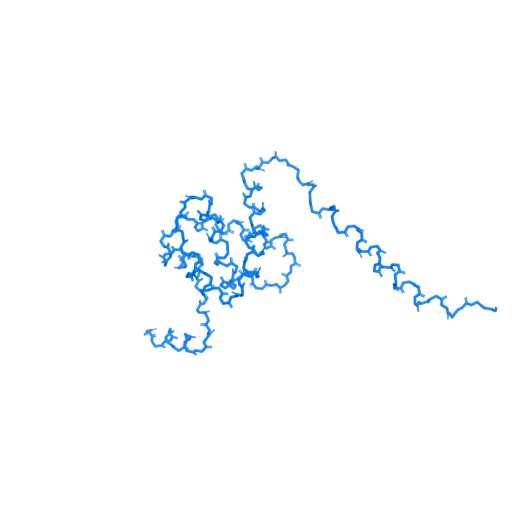1.00 87.75 90 ASP A CA 1
ATOM 694 C C . ASP A 1 90 ? 5.379 8.051 -1.435 1.00 87.75 90 ASP A C 1
ATOM 696 O O . ASP A 1 90 ? 4.298 8.206 -1.998 1.00 87.75 90 ASP A O 1
ATOM 700 N N . ARG A 1 91 ? 6.491 7.752 -2.125 1.00 88.31 91 ARG A N 1
ATOM 701 C CA . ARG A 1 91 ? 6.500 7.594 -3.592 1.00 88.31 91 ARG A CA 1
ATOM 702 C C . ARG A 1 91 ? 5.575 6.471 -4.060 1.00 88.31 91 ARG A C 1
ATOM 704 O O . ARG A 1 91 ? 4.864 6.642 -5.044 1.00 88.31 91 ARG A O 1
ATOM 711 N N . LEU A 1 92 ? 5.582 5.328 -3.372 1.00 87.75 92 LEU A N 1
ATOM 712 C CA . LEU A 1 92 ? 4.709 4.202 -3.706 1.00 87.75 92 LEU A CA 1
ATOM 713 C C . LEU A 1 92 ? 3.230 4.567 -3.518 1.00 87.75 92 LEU A C 1
ATOM 715 O O . LEU A 1 92 ? 2.401 4.231 -4.363 1.00 87.75 92 LEU A O 1
ATOM 719 N N . ILE A 1 93 ? 2.904 5.300 -2.450 1.00 88.44 93 ILE A N 1
ATOM 720 C CA . ILE A 1 93 ? 1.559 5.836 -2.219 1.00 88.44 93 ILE A CA 1
ATOM 721 C C . ILE A 1 93 ? 1.147 6.775 -3.351 1.00 88.44 93 ILE A C 1
ATOM 723 O O . ILE A 1 93 ? 0.043 6.623 -3.870 1.00 88.44 93 ILE A O 1
ATOM 727 N N . ASP A 1 94 ? 2.010 7.708 -3.755 1.00 88.19 94 ASP A N 1
ATOM 728 C CA . ASP A 1 94 ? 1.717 8.645 -4.844 1.00 88.19 94 ASP A CA 1
ATOM 729 C C . ASP A 1 94 ? 1.463 7.916 -6.172 1.00 88.19 94 ASP A C 1
ATOM 731 O O . ASP A 1 94 ? 0.554 8.285 -6.921 1.00 88.19 94 ASP A O 1
ATOM 735 N N . GLU A 1 95 ? 2.216 6.849 -6.456 1.00 86.38 95 GLU A N 1
ATOM 736 C CA . GLU A 1 95 ? 1.986 5.997 -7.626 1.00 86.38 95 GLU A CA 1
ATOM 737 C C . GLU A 1 95 ? 0.640 5.266 -7.548 1.00 86.38 95 GLU A C 1
ATOM 739 O O . GLU A 1 95 ? -0.157 5.350 -8.485 1.00 86.38 95 GLU A O 1
ATOM 744 N N . LEU A 1 96 ? 0.339 4.605 -6.427 1.00 86.25 96 LEU A N 1
ATOM 745 C CA . LEU A 1 96 ? -0.928 3.892 -6.214 1.00 86.25 96 LEU A CA 1
ATOM 746 C C . LEU A 1 96 ? -2.133 4.845 -6.222 1.00 86.25 96 LEU A C 1
ATOM 748 O O . LEU A 1 96 ? -3.201 4.494 -6.727 1.00 86.25 96 LEU A O 1
ATOM 752 N N . GLN A 1 97 ? -1.968 6.074 -5.725 1.00 86.19 97 GLN A N 1
ATOM 753 C CA . GLN A 1 97 ? -3.027 7.082 -5.641 1.00 86.19 97 GLN A CA 1
ATOM 754 C C . GLN A 1 97 ? -3.593 7.464 -7.019 1.00 86.19 97 GLN A C 1
ATOM 756 O O . GLN A 1 97 ? -4.788 7.773 -7.119 1.00 86.19 97 GLN A O 1
ATOM 761 N N . LYS A 1 98 ? -2.789 7.362 -8.087 1.00 84.12 98 LYS A N 1
ATOM 762 C CA . LYS A 1 98 ? -3.22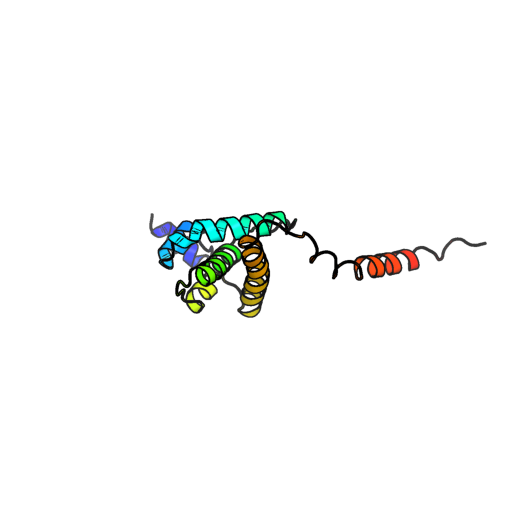9 7.579 -9.478 1.00 84.12 98 LYS A CA 1
ATOM 763 C C . LYS A 1 98 ? -4.319 6.586 -9.881 1.00 84.12 98 LYS A C 1
ATOM 765 O O . LYS A 1 98 ? -5.369 6.987 -10.381 1.00 84.12 98 LYS A O 1
ATOM 770 N N . TYR A 1 99 ? -4.124 5.303 -9.584 1.00 81.94 99 TYR A N 1
ATOM 771 C CA . TYR A 1 99 ? -5.050 4.227 -9.959 1.00 81.94 99 TYR A CA 1
ATOM 772 C C . TYR A 1 99 ? -6.397 4.343 -9.256 1.00 81.94 99 TYR A C 1
ATOM 774 O O . TYR A 1 99 ? -7.439 4.025 -9.830 1.00 81.94 99 TYR A O 1
ATOM 782 N N . VAL A 1 100 ? -6.398 4.882 -8.040 1.00 76.88 100 VAL A N 1
ATOM 783 C CA . VAL A 1 100 ? -7.636 5.071 -7.289 1.00 76.88 100 VAL A CA 1
ATOM 784 C C . VAL A 1 100 ? -8.475 6.209 -7.869 1.00 76.88 100 VAL A C 1
ATOM 786 O O . VAL A 1 100 ? -9.702 6.177 -7.804 1.00 76.88 100 VAL A O 1
ATOM 789 N N . LEU A 1 101 ? -7.849 7.247 -8.439 1.00 65.44 101 LEU A N 1
ATOM 790 C CA . LEU A 1 101 ? -8.569 8.394 -9.014 1.00 65.44 101 LEU A CA 1
ATOM 791 C C . LEU A 1 101 ? -9.260 8.015 -10.319 1.00 65.44 101 LEU A C 1
ATOM 793 O O . LEU A 1 101 ? -10.409 8.396 -10.534 1.00 65.44 101 LEU A O 1
ATOM 797 N N . HIS A 1 102 ? -8.610 7.169 -11.110 1.00 55.31 102 HIS A N 1
ATOM 798 C CA . HIS A 1 102 ? -9.187 6.606 -12.324 1.00 55.31 102 HIS A CA 1
ATOM 799 C C . HIS A 1 102 ? -10.289 5.565 -12.053 1.00 55.31 102 HIS A C 1
ATOM 801 O O . HIS A 1 102 ? -11.114 5.319 -12.924 1.00 55.31 102 HIS A O 1
ATOM 807 N N . ALA A 1 103 ? -10.384 4.988 -10.848 1.00 51.88 103 ALA A N 1
ATOM 808 C CA . ALA A 1 103 ? -11.452 4.042 -10.505 1.00 51.88 103 ALA A CA 1
ATOM 809 C C . ALA A 1 103 ? -12.842 4.685 -10.332 1.00 51.88 103 ALA A C 1
ATOM 811 O O . ALA A 1 103 ? -13.844 4.023 -10.583 1.00 51.88 103 ALA A O 1
ATOM 812 N N . ALA A 1 104 ? -12.916 5.973 -9.975 1.00 46.91 104 ALA A N 1
ATOM 813 C CA . ALA A 1 104 ? -14.182 6.714 -9.881 1.00 46.91 104 ALA A CA 1
ATOM 814 C C . ALA A 1 104 ? -14.703 7.208 -11.247 1.00 46.91 104 ALA A C 1
ATOM 816 O O . ALA A 1 104 ? -15.785 7.779 -11.328 1.00 46.91 104 ALA A O 1
ATOM 817 N N . THR A 1 105 ? -13.931 7.004 -12.317 1.00 38.06 105 THR A N 1
ATOM 818 C CA . THR A 1 105 ? -14.266 7.409 -13.686 1.00 38.06 105 THR A CA 1
ATOM 819 C C . THR A 1 105 ? -14.078 6.219 -14.622 1.00 38.06 105 THR A C 1
ATOM 821 O O . THR A 1 105 ? -13.199 6.203 -15.482 1.00 38.06 105 THR A O 1
ATOM 824 N N . SER A 1 106 ? -14.922 5.192 -14.478 1.00 41.97 106 SER A N 1
ATOM 825 C CA . SER A 1 106 ? -15.216 4.390 -15.669 1.00 41.97 106 SER A CA 1
ATOM 826 C C . SER A 1 106 ? -15.783 5.344 -16.719 1.00 41.97 106 SER A C 1
ATOM 828 O O . SER A 1 106 ? -16.695 6.107 -16.423 1.00 41.97 106 SER A O 1
ATOM 830 N N . GLU A 1 107 ? -15.198 5.295 -17.916 1.00 41.94 107 GLU A N 1
ATOM 831 C CA . GLU A 1 107 ? -15.543 6.067 -19.117 1.00 41.94 107 GLU A CA 1
ATOM 832 C C . GLU A 1 107 ? -14.907 7.464 -19.273 1.00 41.94 107 GLU A C 1
ATOM 834 O O . GLU A 1 107 ? -15.596 8.479 -19.328 1.00 41.94 107 GLU A O 1
ATOM 839 N N . LYS A 1 108 ? -13.579 7.526 -19.473 1.00 35.72 108 LYS A N 1
ATOM 840 C CA . LYS A 1 108 ? -12.950 8.116 -20.686 1.00 35.72 108 LYS A CA 1
ATOM 841 C C . LYS A 1 108 ? -11.435 8.311 -20.523 1.00 35.72 108 LYS A C 1
ATOM 843 O O . LYS A 1 108 ? -10.965 8.986 -19.618 1.00 35.72 108 LYS A O 1
ATOM 848 N N . LYS A 1 109 ? -10.719 7.834 -21.548 1.00 33.66 109 LYS A N 1
ATOM 849 C CA . LYS A 1 109 ? -9.360 8.217 -21.978 1.00 33.66 109 LYS A CA 1
ATOM 850 C C . LYS A 1 109 ? -8.181 7.673 -21.166 1.00 33.66 109 LYS A C 1
ATOM 852 O O . LYS A 1 109 ? -7.516 8.352 -20.392 1.00 33.66 109 LYS A O 1
ATOM 857 N N . ASN A 1 110 ? -7.814 6.462 -21.572 1.00 36.44 110 ASN A N 1
ATOM 858 C CA . ASN A 1 110 ? -6.457 6.125 -21.993 1.00 36.44 110 ASN A CA 1
ATOM 859 C C . ASN A 1 110 ? -5.759 7.306 -22.719 1.00 36.44 110 ASN A C 1
ATOM 861 O O . ASN A 1 110 ? -5.921 7.439 -23.929 1.00 36.44 110 ASN A O 1
ATOM 865 N N . SER A 1 111 ? -5.039 8.194 -22.016 1.00 37.69 111 SER A N 1
ATOM 866 C CA . SER A 1 111 ? -4.145 9.169 -22.680 1.00 37.69 111 SER A CA 1
ATOM 867 C C . SER A 1 111 ? -3.130 9.912 -21.787 1.00 37.69 111 SER A C 1
ATOM 869 O O . SER A 1 111 ? -2.811 11.055 -22.112 1.00 37.69 111 SER A O 1
ATOM 871 N N . PHE A 1 112 ? -2.593 9.353 -20.687 1.00 41.16 112 PHE A N 1
ATOM 872 C CA . PHE A 1 112 ? -1.575 10.107 -19.912 1.00 41.16 112 PHE A CA 1
ATOM 873 C C . PHE A 1 112 ? -0.299 9.386 -19.443 1.00 41.16 112 PHE A C 1
ATOM 875 O O . PHE A 1 112 ? 0.549 10.036 -18.840 1.00 41.16 112 PHE A O 1
ATOM 882 N N . SER A 1 113 ? -0.053 8.125 -19.822 1.00 42.06 113 SER A N 1
ATOM 883 C CA . SER A 1 113 ? 1.270 7.487 -19.611 1.00 42.06 113 SER A CA 1
ATOM 884 C C . SER A 1 113 ? 2.134 7.383 -20.885 1.00 42.06 113 SER A C 1
ATOM 886 O O . SER A 1 113 ? 3.270 6.922 -20.853 1.00 42.06 113 SER A O 1
ATOM 888 N N . ALA A 1 114 ? 1.655 7.895 -22.026 1.00 43.94 114 ALA A N 1
ATOM 889 C CA . ALA A 1 114 ? 2.438 7.935 -23.268 1.00 43.94 114 ALA A CA 1
ATOM 890 C C . ALA A 1 114 ? 3.323 9.191 -23.412 1.00 43.94 114 ALA A C 1
ATOM 892 O O . ALA A 1 114 ? 4.134 9.262 -24.334 1.00 43.94 114 ALA A O 1
ATOM 893 N N . ARG A 1 115 ? 3.182 10.206 -22.540 1.00 43.50 115 ARG A N 1
ATOM 894 C CA . ARG A 1 115 ? 3.767 11.539 -22.793 1.00 43.50 115 ARG A CA 1
ATOM 895 C C . ARG A 1 115 ? 5.110 11.826 -22.120 1.00 43.50 115 ARG A C 1
ATOM 897 O O . ARG A 1 115 ? 5.702 12.850 -22.428 1.00 43.50 115 ARG A O 1
ATOM 904 N N . LYS A 1 116 ? 5.632 10.938 -21.264 1.00 45.41 116 LYS A N 1
ATOM 905 C CA . LYS A 1 116 ? 6.959 11.140 -20.639 1.00 45.41 116 LYS A CA 1
ATOM 906 C C . LYS A 1 116 ? 8.005 10.063 -20.942 1.00 45.41 116 LYS A C 1
ATOM 908 O O . LYS A 1 116 ? 9.150 10.225 -20.548 1.00 45.41 116 LYS A O 1
ATOM 913 N N . ARG A 1 117 ? 7.652 9.007 -21.687 1.00 48.88 117 ARG A N 1
ATOM 914 C CA . ARG A 1 117 ? 8.603 7.957 -22.109 1.00 48.88 117 ARG A CA 1
ATOM 915 C C . ARG A 1 117 ? 9.020 8.000 -23.582 1.00 48.88 117 ARG A C 1
ATOM 917 O O . ARG A 1 117 ? 9.867 7.212 -23.970 1.00 48.88 117 ARG A O 1
ATOM 924 N N . LYS A 1 118 ? 8.491 8.925 -24.394 1.00 48.62 118 LYS A N 1
ATOM 925 C CA . LYS A 1 118 ? 8.906 9.035 -25.805 1.00 48.62 118 LYS A CA 1
ATOM 926 C C . LYS A 1 118 ? 10.278 9.687 -26.005 1.00 48.62 118 LYS A C 1
ATOM 928 O O . LYS A 1 118 ? 10.935 9.371 -26.976 1.00 48.62 118 LYS A O 1
ATOM 933 N N . GLY A 1 119 ? 10.732 10.535 -25.078 1.00 45.94 119 GLY A N 1
ATOM 934 C CA . GLY A 1 119 ? 12.020 11.224 -25.230 1.00 45.94 119 GLY A CA 1
ATOM 935 C C . GLY A 1 119 ? 13.249 10.414 -24.808 1.00 45.94 119 GLY A C 1
ATOM 936 O O . GLY A 1 119 ? 14.343 10.757 -25.216 1.00 45.94 119 GLY A O 1
ATOM 937 N N . LEU A 1 120 ? 13.096 9.364 -23.989 1.00 48.12 120 LEU A N 1
ATOM 938 C CA . LEU A 1 120 ? 14.245 8.628 -23.434 1.00 48.12 120 LEU A CA 1
ATOM 939 C C . LEU A 1 120 ? 14.605 7.368 -24.230 1.00 48.12 120 LEU A C 1
ATOM 941 O O . LEU A 1 120 ? 15.767 6.983 -24.242 1.00 48.12 120 LEU A O 1
ATOM 945 N N . MET A 1 121 ? 13.639 6.746 -24.916 1.00 45.34 121 MET A N 1
ATOM 946 C CA . MET A 1 121 ? 13.920 5.601 -25.793 1.00 45.34 121 MET A CA 1
ATOM 947 C C . MET A 1 121 ? 14.709 6.040 -27.040 1.00 45.34 121 MET A C 1
ATOM 949 O O . MET A 1 121 ? 15.592 5.323 -27.485 1.00 45.34 121 MET A O 1
ATOM 953 N N . GLU A 1 122 ? 14.435 7.245 -27.556 1.00 53.94 122 GLU A N 1
ATOM 954 C CA . GLU A 1 122 ? 15.059 7.784 -28.775 1.00 53.94 122 GLU A CA 1
ATOM 955 C C . GLU A 1 122 ? 16.519 8.227 -28.546 1.00 53.94 122 GLU A C 1
ATOM 957 O O . GLU A 1 122 ? 17.354 8.099 -29.432 1.00 53.94 122 GLU A O 1
ATOM 962 N N . THR A 1 123 ? 16.869 8.678 -27.333 1.00 53.81 123 THR A N 1
ATOM 963 C CA . THR A 1 123 ? 18.252 9.074 -26.998 1.00 53.81 123 THR A CA 1
ATOM 964 C C . THR A 1 123 ? 19.164 7.882 -26.705 1.00 53.81 123 THR 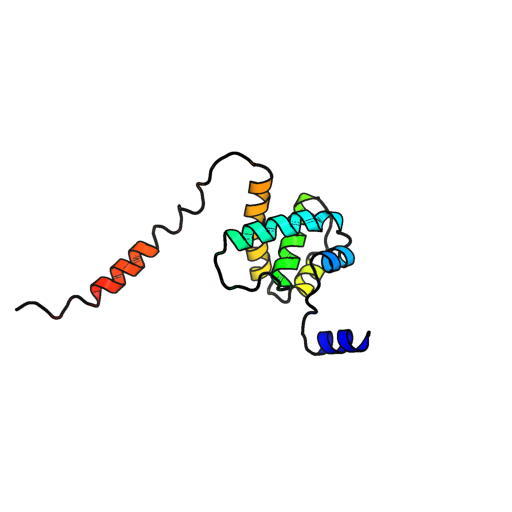A C 1
ATOM 966 O O . THR A 1 123 ? 20.365 7.964 -26.949 1.00 53.81 123 THR A O 1
ATOM 969 N N . ILE A 1 124 ? 18.620 6.775 -26.188 1.00 57.25 124 ILE A N 1
ATOM 970 C CA . ILE A 1 124 ? 19.409 5.559 -25.935 1.00 57.25 124 ILE A CA 1
ATOM 971 C C . ILE A 1 124 ? 19.722 4.848 -27.260 1.00 57.25 124 ILE A C 1
ATOM 973 O O . ILE A 1 124 ? 20.850 4.404 -27.448 1.00 57.25 124 ILE A O 1
ATOM 977 N N . ASP A 1 125 ? 18.774 4.817 -28.201 1.00 55.53 125 ASP A N 1
ATOM 978 C CA . ASP A 1 125 ? 18.977 4.214 -29.527 1.00 55.53 125 ASP A CA 1
ATOM 979 C C . ASP A 1 125 ? 19.994 5.010 -30.372 1.00 55.53 125 ASP A C 1
ATOM 981 O O . ASP A 1 125 ? 20.894 4.436 -30.987 1.00 55.53 125 ASP A O 1
ATOM 985 N N . ALA A 1 126 ? 19.946 6.347 -30.300 1.00 56.66 126 ALA A N 1
ATOM 986 C CA . ALA A 1 126 ? 20.896 7.218 -30.996 1.00 56.66 126 ALA A CA 1
ATOM 987 C C . ALA A 1 126 ? 22.350 7.072 -30.497 1.00 56.66 126 ALA A C 1
ATOM 989 O O . ALA A 1 126 ? 23.281 7.242 -31.278 1.00 56.66 126 ALA A O 1
ATOM 990 N N . GLN A 1 1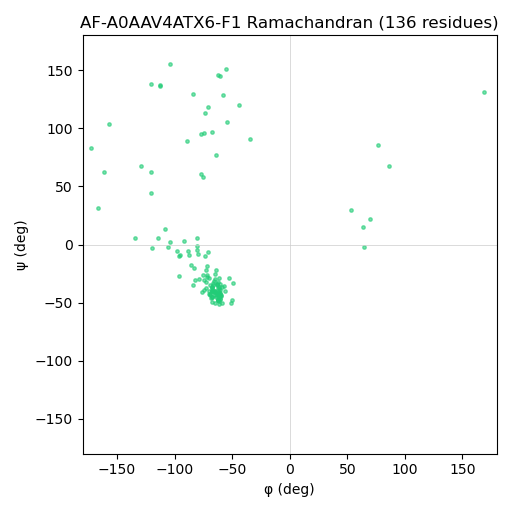27 ? 22.560 6.724 -29.222 1.00 54.78 127 GLN A N 1
ATOM 991 C CA . GLN A 1 127 ? 23.899 6.542 -28.636 1.00 54.78 127 GLN A CA 1
ATOM 992 C C . GLN A 1 127 ? 24.476 5.130 -28.854 1.00 54.78 127 GLN A C 1
ATOM 994 O O . GLN A 1 127 ? 25.684 4.941 -28.733 1.00 54.78 127 GLN A O 1
ATOM 999 N N . ILE A 1 128 ? 23.650 4.133 -29.196 1.00 54.69 128 ILE A N 1
ATOM 1000 C CA . ILE A 1 128 ? 24.120 2.772 -29.514 1.00 54.69 128 ILE A CA 1
ATOM 1001 C C . ILE A 1 128 ? 24.558 2.674 -30.985 1.00 54.69 128 ILE A C 1
ATOM 1003 O O . ILE A 1 128 ? 25.555 2.014 -31.281 1.00 54.69 128 ILE A O 1
ATOM 1007 N N . GLN A 1 129 ? 23.887 3.389 -31.894 1.00 51.72 129 GLN A N 1
ATOM 1008 C CA . GLN A 1 129 ? 24.224 3.380 -33.322 1.00 51.72 129 GLN A CA 1
ATOM 1009 C C . GLN A 1 129 ? 25.537 4.130 -33.644 1.00 51.72 129 GLN A C 1
ATOM 1011 O O . GLN A 1 129 ? 26.230 3.778 -34.598 1.00 51.72 129 GLN A O 1
ATOM 1016 N N . GLU A 1 130 ? 25.927 5.130 -32.844 1.00 52.09 130 GLU A N 1
ATOM 1017 C CA . GLU A 1 130 ? 27.159 5.910 -33.070 1.00 52.09 130 GLU A CA 1
ATOM 1018 C C . GLU A 1 130 ? 28.447 5.127 -32.743 1.00 52.09 130 GLU A C 1
ATOM 1020 O O . GLU A 1 130 ? 29.507 5.413 -33.297 1.00 52.09 130 GLU A O 1
ATOM 1025 N N . ALA A 1 131 ? 28.368 4.085 -31.907 1.00 53.03 131 ALA A N 1
ATOM 1026 C CA . ALA A 1 131 ? 29.528 3.281 -31.516 1.00 53.03 131 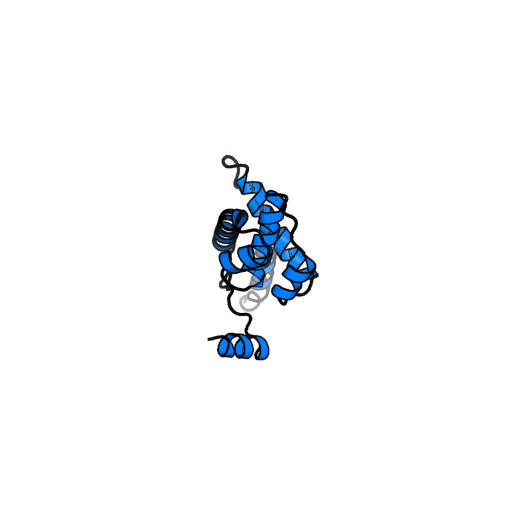ALA A CA 1
ATOM 1027 C C . ALA A 1 131 ? 29.828 2.092 -32.456 1.00 53.03 131 ALA A C 1
ATOM 1029 O O . ALA A 1 131 ? 30.845 1.425 -32.274 1.00 53.03 131 ALA A O 1
ATOM 1030 N N . THR A 1 132 ? 28.981 1.805 -33.456 1.00 49.38 132 THR A N 1
ATOM 1031 C CA . THR A 1 132 ? 29.163 0.653 -34.375 1.00 49.38 132 THR A CA 1
ATOM 1032 C C . THR A 1 132 ? 29.432 1.030 -35.839 1.00 49.38 132 THR A C 1
ATOM 1034 O O . THR A 1 132 ? 29.525 0.145 -36.683 1.00 49.38 132 THR A O 1
ATOM 1037 N N . GLY A 1 133 ? 29.598 2.321 -36.153 1.00 47.34 133 GLY A N 1
ATOM 1038 C CA . GLY A 1 133 ? 29.693 2.831 -37.530 1.00 47.34 133 GLY A CA 1
ATOM 1039 C C . GLY A 1 133 ? 31.066 3.316 -38.015 1.00 47.34 133 GLY A C 1
ATOM 1040 O O . GLY A 1 133 ? 31.114 3.985 -39.042 1.00 47.34 133 GLY A O 1
ATOM 1041 N N . ILE A 1 134 ? 32.176 3.033 -37.322 1.00 49.94 134 ILE A N 1
ATOM 1042 C CA . ILE A 1 134 ? 33.524 3.429 -37.787 1.00 49.94 134 ILE A CA 1
ATOM 1043 C C . ILE A 1 134 ? 34.416 2.200 -37.967 1.00 49.94 134 ILE A C 1
ATOM 1045 O O . ILE A 1 134 ? 35.415 2.075 -37.280 1.00 49.94 134 ILE A O 1
ATOM 1049 N N . LEU A 1 135 ? 34.056 1.284 -38.866 1.00 49.41 135 LEU A N 1
ATOM 1050 C CA . LEU A 1 135 ? 34.989 0.359 -39.530 1.00 49.41 135 LEU A CA 1
ATOM 1051 C C . LEU A 1 135 ? 34.317 -0.195 -40.799 1.00 49.41 135 LEU A C 1
ATOM 1053 O O . LEU A 1 135 ? 34.051 -1.380 -40.855 1.00 49.41 135 LEU A O 1
ATOM 1057 N N . ASP A 1 136 ? 33.984 0.651 -41.778 1.00 44.09 136 ASP A N 1
ATOM 1058 C CA . ASP A 1 136 ? 33.844 0.233 -43.189 1.00 44.09 136 ASP A CA 1
ATOM 1059 C C . ASP A 1 136 ? 33.634 1.464 -44.090 1.00 44.09 136 ASP A C 1
ATOM 1061 O O . ASP A 1 136 ? 32.517 1.845 -44.446 1.00 44.09 136 ASP A O 1
ATOM 1065 N N . ASN A 1 137 ? 34.732 2.123 -44.462 1.00 39.25 137 ASN A N 1
ATOM 1066 C CA . ASN A 1 137 ? 34.826 2.804 -45.752 1.00 39.25 137 ASN A CA 1
ATOM 1067 C C . ASN A 1 137 ? 36.300 2.958 -46.147 1.00 39.25 137 ASN A C 1
ATOM 1069 O O . ASN A 1 137 ? 37.024 3.744 -45.544 1.00 39.25 137 ASN A O 1
ATOM 1073 N N . GLN A 1 138 ? 36.689 2.087 -47.082 1.00 40.00 138 GLN A N 1
ATOM 1074 C CA . GLN A 1 138 ? 37.570 2.295 -48.239 1.00 40.00 138 GLN A CA 1
ATOM 1075 C C . GLN A 1 138 ? 38.671 3.363 -48.171 1.00 40.00 138 GLN A C 1
ATOM 1077 O O . GLN A 1 138 ? 38.349 4.568 -48.097 1.00 40.00 138 GLN A O 1
#

Secondary structure (DSSP, 8-state):
-HHHHHHHHHTT------HHHHHHHTT-GGGHHHHHHHHHHHHHH--S---TTSHHHHHHHHHHHHHHTT----HHHHHHTT-S-HHHHHHHHHHHHHHHHHHT--SS---SSSSSSHHHHHHHHHHHHTTS-SS---

Mean predicted aligned error: 14.73 Å

pLDDT: mean 70.98, std 16.68, range [33.66, 89.5]

Foldseek 3Di:
DVVVVVVCVVVVVLPLQPLCNVCVVQVHNVLSVVLVQLLVVVCVVPPDPDPCSALLNSLLSSVLSCVVVVHDGDPVVSVVSRVDDPVVSVVSNVVSNVSSVCVVDDDDDPDDPVPPPPVPVVVVVVVVVVVPPPDDDD

InterPro domains:
  IPR020529 Origin recognition complex, subunit 6, metazoa/plant [PTHR13394] (2-127)
  IPR036915 Cyclin-like superfamily [SSF47954] (18-99)
  IPR054113 ORC6, second cyclin-like domain [PF21913] (18-99)

Radius of gyration: 20.91 Å; Cα contacts (8 Å, |Δi|>4): 99; chains: 1; bounding box: 53×34×67 Å